Protein AF-A0ABD5SIS7-F1 (afdb_monomer_lite)

Structure (mmCIF, N/CA/C/O backbone):
data_AF-A0ABD5SIS7-F1
#
_entry.id   AF-A0ABD5SIS7-F1
#
loop_
_atom_site.group_PDB
_atom_site.id
_atom_site.type_symbol
_atom_site.label_atom_id
_atom_site.label_alt_id
_atom_site.label_comp_id
_atom_site.label_asym_id
_atom_site.label_entity_id
_atom_site.label_seq_id
_atom_site.pdbx_PDB_ins_code
_atom_site.Cartn_x
_atom_site.Cartn_y
_atom_site.Cartn_z
_atom_site.occupancy
_atom_site.B_iso_or_equiv
_atom_site.auth_seq_id
_atom_site.auth_comp_id
_atom_site.auth_asym_id
_atom_site.auth_atom_id
_atom_site.pdbx_PDB_model_num
ATOM 1 N N . ARG A 1 1 ? -14.040 -14.008 17.523 1.00 49.25 1 ARG A N 1
ATOM 2 C CA . ARG A 1 1 ? -13.400 -13.354 18.682 1.00 49.25 1 ARG A CA 1
ATOM 3 C C . ARG A 1 1 ? -12.942 -12.014 18.164 1.00 49.25 1 ARG A C 1
ATOM 5 O O . ARG A 1 1 ? -12.372 -12.012 17.079 1.00 49.25 1 ARG A O 1
ATOM 12 N N . ASP A 1 2 ? -13.278 -10.940 18.862 1.00 64.31 2 ASP A N 1
ATOM 13 C CA . ASP A 1 2 ? -12.712 -9.628 18.556 1.00 64.31 2 ASP A CA 1
ATOM 14 C C . ASP A 1 2 ? -11.204 -9.690 18.815 1.00 64.31 2 ASP A C 1
ATOM 16 O O . ASP A 1 2 ? -10.778 -10.460 19.679 1.00 64.31 2 ASP A O 1
ATOM 20 N N . ALA A 1 3 ? -10.420 -8.964 18.022 1.00 65.75 3 ALA A N 1
ATOM 21 C CA . ALA A 1 3 ? -8.981 -8.884 18.224 1.00 65.75 3 ALA A CA 1
ATOM 22 C C . ALA A 1 3 ? -8.683 -7.990 19.438 1.00 65.75 3 ALA A C 1
ATOM 24 O O . ALA A 1 3 ? -9.231 -6.885 19.544 1.00 65.75 3 ALA A O 1
ATOM 25 N N . ASP A 1 4 ? -7.828 -8.464 20.339 1.00 81.44 4 ASP A N 1
ATOM 26 C CA . ASP A 1 4 ? -7.323 -7.672 21.457 1.00 81.44 4 ASP A CA 1
ATOM 27 C C . ASP A 1 4 ? -6.383 -6.556 20.936 1.00 81.44 4 ASP A C 1
ATOM 29 O O . ASP A 1 4 ? -5.808 -6.669 19.845 1.00 81.44 4 ASP A O 1
ATOM 33 N N . PRO A 1 5 ? -6.212 -5.440 21.674 1.00 84.44 5 PRO A N 1
ATOM 34 C CA . PRO A 1 5 ? -5.288 -4.378 21.280 1.00 84.44 5 PRO A CA 1
ATOM 35 C C . PRO A 1 5 ? -3.871 -4.914 21.026 1.00 84.44 5 PRO A C 1
ATOM 37 O O . PRO A 1 5 ? -3.298 -5.612 21.861 1.00 84.44 5 PRO A O 1
ATOM 40 N N . GLY A 1 6 ? -3.301 -4.566 19.876 1.00 85.56 6 GLY A N 1
ATOM 41 C CA . GLY A 1 6 ? -1.973 -4.983 19.430 1.00 85.56 6 GLY A CA 1
ATOM 42 C C . GLY A 1 6 ? -1.919 -6.334 18.708 1.00 85.56 6 GLY A C 1
ATOM 43 O O . GLY A 1 6 ? -0.853 -6.698 18.216 1.00 85.56 6 GLY A O 1
ATOM 44 N N . GLU A 1 7 ? -3.033 -7.068 18.590 1.00 91.81 7 GLU A N 1
ATOM 45 C CA . GLU A 1 7 ? -3.055 -8.349 17.866 1.00 91.81 7 GLU A CA 1
ATOM 46 C C . GLU A 1 7 ? -2.977 -8.192 16.340 1.00 91.81 7 GLU A C 1
ATOM 48 O O . GLU A 1 7 ? -2.582 -9.129 15.645 1.00 91.81 7 GLU A O 1
ATOM 53 N N . ILE A 1 8 ? -3.342 -7.021 15.813 1.00 95.12 8 ILE A N 1
ATOM 54 C CA . ILE A 1 8 ? -3.205 -6.674 14.395 1.00 95.12 8 ILE A CA 1
ATOM 55 C C . ILE A 1 8 ? -2.075 -5.660 14.264 1.00 95.12 8 ILE A C 1
ATOM 57 O O . ILE A 1 8 ? -2.091 -4.644 14.957 1.00 95.12 8 ILE A O 1
ATOM 61 N N . ALA A 1 9 ? -1.125 -5.903 13.365 1.00 96.75 9 ALA A N 1
ATOM 62 C CA . ALA A 1 9 ? -0.056 -4.954 13.073 1.00 96.75 9 ALA A CA 1
ATOM 63 C C . ALA A 1 9 ? -0.192 -4.287 11.701 1.00 96.75 9 ALA A C 1
ATOM 65 O O . ALA A 1 9 ? -0.676 -4.879 10.733 1.00 96.75 9 ALA A O 1
ATOM 66 N N . ILE A 1 10 ? 0.286 -3.051 11.628 1.00 97.44 10 ILE A N 1
ATOM 67 C CA . ILE A 1 10 ? 0.541 -2.304 10.396 1.00 97.44 10 ILE A CA 1
ATOM 68 C C . ILE A 1 10 ? 1.968 -1.745 10.462 1.00 97.44 10 ILE A C 1
ATOM 70 O O . ILE A 1 10 ? 2.502 -1.580 11.561 1.00 97.44 10 ILE A O 1
ATOM 74 N N . GLY A 1 11 ? 2.579 -1.442 9.315 1.00 96.75 11 GLY A N 1
ATOM 75 C CA . GLY A 1 11 ? 3.791 -0.615 9.300 1.00 96.75 11 GLY A CA 1
ATOM 76 C C . GLY A 1 11 ? 3.505 0.766 9.897 1.00 96.75 11 GLY A C 1
ATOM 77 O O . GLY A 1 11 ? 2.356 1.218 9.878 1.00 96.75 11 GLY A O 1
ATOM 78 N N . ASP A 1 12 ? 4.516 1.428 10.449 1.00 95.94 12 ASP A N 1
ATOM 79 C CA . ASP A 1 12 ? 4.361 2.784 10.973 1.00 95.94 12 ASP A CA 1
ATOM 80 C C . ASP A 1 12 ? 3.934 3.751 9.846 1.00 95.94 12 ASP A C 1
ATOM 82 O O . ASP A 1 12 ? 4.687 3.944 8.886 1.00 95.94 12 ASP A O 1
ATOM 86 N N . PRO A 1 13 ? 2.730 4.355 9.920 1.00 95.69 13 PRO A N 1
ATOM 87 C CA . PRO A 1 13 ? 2.225 5.226 8.864 1.00 95.69 13 PRO A CA 1
ATOM 88 C C . PRO A 1 13 ? 3.072 6.470 8.588 1.00 95.69 13 PRO A C 1
ATOM 90 O O . PRO A 1 13 ? 2.984 7.018 7.488 1.00 95.69 13 PRO A O 1
ATOM 93 N N . ASP A 1 14 ? 3.884 6.910 9.549 1.00 94.75 14 ASP A N 1
ATOM 94 C CA . ASP A 1 14 ? 4.754 8.073 9.379 1.00 94.75 14 ASP A CA 1
ATOM 95 C C . ASP A 1 14 ? 6.095 7.718 8.721 1.00 94.75 14 ASP A C 1
ATOM 97 O O . ASP A 1 14 ? 6.748 8.598 8.159 1.00 94.75 14 ASP A O 1
ATOM 101 N N . LEU A 1 15 ? 6.479 6.436 8.728 1.00 92.44 15 LEU A N 1
ATOM 102 C CA . LEU A 1 15 ? 7.771 5.959 8.220 1.00 92.44 15 LEU A CA 1
ATOM 103 C C . LEU A 1 15 ? 7.655 5.134 6.930 1.00 92.44 15 LEU A C 1
ATOM 105 O O . LEU A 1 15 ? 8.598 5.103 6.136 1.00 92.44 15 LEU A O 1
ATOM 109 N N . ASP A 1 16 ? 6.517 4.472 6.704 1.00 91.00 16 ASP A N 1
ATOM 110 C CA . ASP A 1 16 ? 6.362 3.447 5.671 1.00 91.00 16 ASP A CA 1
ATOM 111 C C . ASP A 1 16 ? 5.080 3.636 4.825 1.00 91.00 16 ASP A C 1
ATOM 113 O O . ASP A 1 16 ? 3.961 3.704 5.351 1.00 91.00 16 ASP A O 1
ATOM 117 N N . PRO A 1 17 ? 5.201 3.646 3.479 1.00 93.38 17 PRO A N 1
ATOM 118 C CA . PRO A 1 17 ? 4.071 3.548 2.568 1.00 93.38 17 PRO A CA 1
ATOM 119 C C . PRO A 1 17 ? 3.061 2.430 2.795 1.00 93.38 17 PRO A C 1
ATOM 121 O O . PRO A 1 17 ? 1.884 2.630 2.490 1.00 93.38 17 PRO A O 1
ATOM 124 N N . LEU A 1 18 ? 3.474 1.255 3.260 1.00 95.44 18 LEU A N 1
ATOM 125 C CA . LEU A 1 18 ? 2.544 0.193 3.634 1.00 95.44 18 LEU A CA 1
ATOM 126 C C . LEU A 1 18 ? 1.692 0.610 4.841 1.00 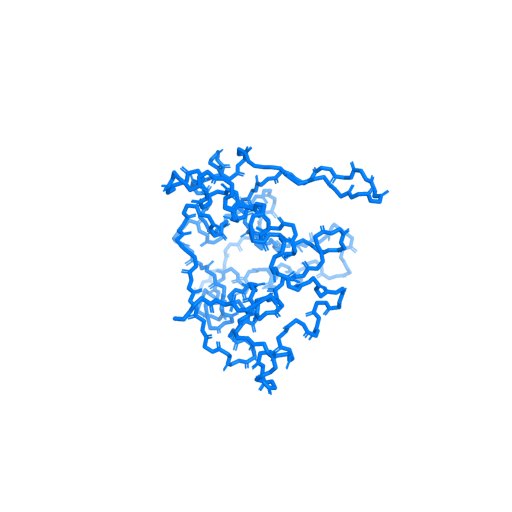95.44 18 LEU A C 1
ATOM 128 O O . LEU A 1 18 ? 0.481 0.379 4.836 1.00 95.44 18 LEU A O 1
ATOM 132 N N . GLY A 1 19 ? 2.299 1.286 5.819 1.00 96.38 19 GLY A N 1
ATOM 133 C CA . GLY A 1 19 ? 1.635 1.799 7.013 1.00 96.38 19 GLY A CA 1
ATOM 134 C C . GLY A 1 19 ? 0.507 2.771 6.691 1.00 96.38 19 GLY A C 1
ATOM 135 O O . GLY A 1 19 ? -0.659 2.496 6.991 1.00 96.38 19 GLY A O 1
ATOM 136 N N . TYR A 1 20 ? 0.804 3.878 5.999 1.00 96.75 20 TYR A N 1
ATOM 137 C CA . TYR A 1 20 ? -0.243 4.855 5.682 1.00 96.75 20 TYR A CA 1
ATOM 138 C C . TYR A 1 20 ? -1.286 4.306 4.706 1.00 96.75 20 TYR A C 1
ATOM 140 O O . TYR A 1 20 ? -2.444 4.722 4.749 1.00 96.75 20 TYR A O 1
ATOM 148 N N . ARG A 1 21 ? -0.930 3.340 3.846 1.00 97.50 21 ARG A N 1
ATOM 149 C CA . ARG A 1 21 ? -1.908 2.661 2.982 1.00 97.50 21 ARG A CA 1
ATOM 150 C C . ARG A 1 21 ? -2.847 1.761 3.765 1.00 97.50 21 ARG A C 1
ATOM 152 O O . ARG A 1 21 ? -4.009 1.670 3.387 1.00 97.50 21 ARG A O 1
ATOM 159 N N . ALA A 1 22 ? -2.391 1.132 4.847 1.00 97.94 22 ALA A N 1
ATOM 160 C CA . ALA A 1 22 ? -3.277 0.389 5.736 1.00 97.94 22 ALA A CA 1
ATOM 161 C C . ALA A 1 22 ? -4.313 1.325 6.380 1.00 97.94 22 ALA A C 1
ATOM 163 O O . ALA A 1 22 ? -5.502 1.017 6.369 1.00 97.94 22 ALA A O 1
ATOM 164 N N . VAL A 1 23 ? -3.889 2.511 6.835 1.00 98.19 23 VAL A N 1
ATOM 165 C CA . VAL A 1 23 ? -4.803 3.539 7.371 1.00 98.19 23 VAL A CA 1
ATOM 166 C C . VAL A 1 23 ? -5.813 3.996 6.316 1.00 98.19 23 VAL A C 1
ATOM 168 O O . VAL A 1 23 ? -7.014 4.025 6.577 1.00 98.19 23 VAL A O 1
ATOM 171 N N . GLN A 1 24 ? -5.344 4.292 5.102 1.00 98.50 24 GLN A N 1
ATOM 172 C CA . GLN A 1 24 ? -6.207 4.665 3.980 1.00 98.50 24 GLN A CA 1
ATOM 173 C C . GLN A 1 24 ? -7.177 3.536 3.587 1.00 98.50 24 GLN A C 1
ATOM 175 O O . GLN A 1 24 ? -8.319 3.808 3.228 1.00 98.50 24 GLN A O 1
ATOM 180 N N . ALA A 1 25 ? -6.754 2.271 3.668 1.00 98.44 25 ALA A N 1
ATOM 181 C CA . ALA A 1 25 ? -7.619 1.120 3.422 1.00 98.44 25 ALA A CA 1
ATOM 182 C C . ALA A 1 25 ? -8.726 1.001 4.478 1.00 98.44 25 ALA A C 1
ATOM 184 O O . ALA A 1 25 ? -9.861 0.692 4.125 1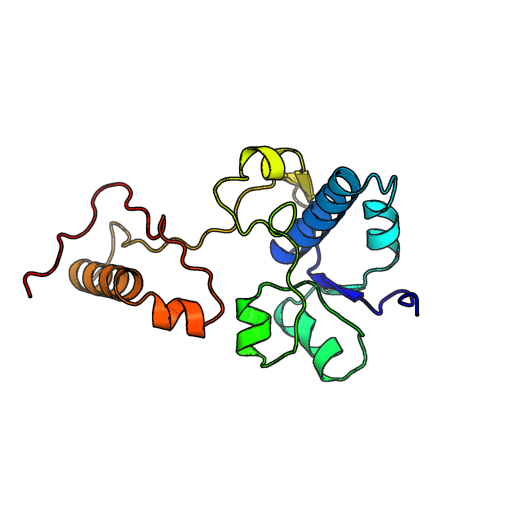.00 98.44 25 ALA A O 1
ATOM 185 N N . PHE A 1 26 ? -8.424 1.274 5.753 1.00 98.31 26 PHE A N 1
ATOM 186 C CA . PHE A 1 26 ? -9.443 1.307 6.805 1.00 98.31 26 PHE A CA 1
ATOM 187 C C . PHE A 1 26 ? -10.475 2.408 6.556 1.00 98.31 26 PHE A C 1
ATOM 189 O O . PHE A 1 26 ? -11.665 2.152 6.680 1.00 98.31 26 PHE A O 1
ATOM 196 N N . GLU A 1 27 ? -10.039 3.593 6.130 1.00 98.56 27 GLU A N 1
ATOM 197 C CA . GLU A 1 27 ? -10.932 4.706 5.782 1.00 98.56 27 GLU A CA 1
ATOM 198 C C . GLU A 1 27 ? -11.808 4.396 4.555 1.00 98.56 27 GLU A C 1
ATOM 200 O O . GLU A 1 27 ? -13.007 4.661 4.549 1.00 98.56 27 GLU A O 1
ATOM 205 N N . LEU A 1 28 ? -11.251 3.760 3.519 1.00 98.44 28 LEU A N 1
ATOM 206 C CA . LEU A 1 28 ? -12.049 3.303 2.376 1.00 98.44 28 LEU A CA 1
ATOM 207 C C . LEU A 1 28 ? -13.049 2.205 2.768 1.00 98.44 28 LEU A C 1
ATOM 209 O O . LEU A 1 28 ? -14.166 2.200 2.259 1.00 98.44 28 LEU A O 1
ATOM 213 N N . ALA A 1 29 ? -12.670 1.286 3.661 1.00 98.25 29 ALA A N 1
ATOM 214 C CA . ALA A 1 29 ? -13.572 0.256 4.173 1.00 98.25 29 ALA A CA 1
ATOM 215 C C . ALA A 1 29 ? -14.688 0.849 5.048 1.00 98.25 29 ALA A C 1
ATOM 217 O O . ALA A 1 29 ? -15.816 0.364 4.999 1.00 98.25 29 ALA A O 1
ATOM 218 N N . GLU A 1 30 ? -14.389 1.904 5.808 1.00 98.31 30 GLU A N 1
ATOM 219 C CA . GLU A 1 30 ? -15.377 2.684 6.552 1.00 98.31 30 GLU A CA 1
ATOM 220 C C . GLU A 1 30 ? -16.435 3.277 5.617 1.00 98.31 30 GLU A C 1
ATOM 222 O O . GLU A 1 30 ? -17.625 3.054 5.836 1.00 98.31 30 GLU A O 1
ATOM 227 N N . HIS A 1 31 ? -16.009 3.934 4.533 1.00 96.94 31 HIS A N 1
ATOM 228 C CA . HIS A 1 31 ? -16.919 4.491 3.529 1.00 96.94 31 HIS A CA 1
ATOM 229 C C . HIS A 1 31 ? -17.718 3.420 2.768 1.00 96.94 31 HIS A C 1
ATOM 231 O O . HIS A 1 31 ? -18.900 3.610 2.506 1.00 96.94 31 HIS A O 1
ATOM 237 N N . GLU A 1 32 ? -17.090 2.302 2.390 1.00 97.50 32 GLU A N 1
ATOM 238 C CA . GLU A 1 32 ? -17.729 1.227 1.608 1.00 97.50 32 GLU A CA 1
ATOM 239 C C . GLU A 1 32 ? -18.815 0.480 2.401 1.00 97.50 32 GLU A C 1
ATOM 241 O O . GLU A 1 32 ? -19.735 -0.096 1.818 1.00 97.50 32 GLU A O 1
ATOM 246 N N . HIS A 1 33 ? -18.697 0.448 3.730 1.00 97.25 33 HIS A N 1
ATOM 247 C CA . HIS A 1 33 ? -19.547 -0.364 4.601 1.00 97.25 33 HIS A CA 1
ATOM 248 C C . HIS A 1 33 ? -20.374 0.445 5.609 1.00 97.25 33 HIS A C 1
ATOM 250 O O . HIS A 1 33 ? -21.003 -0.166 6.475 1.00 97.25 33 HIS A O 1
ATOM 256 N N . ASP A 1 34 ? -20.383 1.777 5.502 1.00 96.81 34 ASP A N 1
ATOM 257 C CA . ASP A 1 34 ? -21.067 2.690 6.428 1.00 96.81 34 ASP A CA 1
ATOM 258 C C . ASP A 1 34 ? -20.680 2.426 7.904 1.00 96.81 34 ASP A C 1
ATOM 260 O O . ASP A 1 34 ? -21.529 2.332 8.796 1.00 96.81 34 ASP A O 1
ATOM 264 N N . LEU A 1 35 ? -19.379 2.235 8.165 1.00 96.19 35 LEU A N 1
ATOM 265 C CA . LEU A 1 35 ? -18.842 1.885 9.489 1.00 96.19 35 LEU A CA 1
ATOM 266 C C . LEU A 1 35 ? -18.279 3.108 10.224 1.00 96.19 35 LEU A C 1
ATOM 268 O O . LEU A 1 35 ? -17.100 3.115 10.573 1.00 96.19 35 LEU A O 1
ATOM 272 N N . ASP A 1 36 ? -19.105 4.128 10.457 1.00 96.25 36 ASP A N 1
ATOM 273 C CA . ASP A 1 36 ? -18.694 5.396 11.081 1.00 96.25 36 ASP A CA 1
ATOM 274 C C . ASP A 1 36 ? -17.717 5.203 12.267 1.00 96.25 36 ASP A C 1
ATOM 276 O O . ASP A 1 36 ? -18.043 4.562 13.273 1.00 96.25 36 ASP A O 1
ATOM 280 N N . GLY A 1 37 ? -16.513 5.776 12.157 1.00 96.75 37 GLY A N 1
ATOM 281 C CA . GLY A 1 37 ? -15.454 5.721 13.173 1.00 96.75 37 GLY A CA 1
ATOM 282 C C . GLY A 1 37 ? -14.589 4.452 13.163 1.00 96.75 37 GLY A C 1
ATOM 283 O O . GLY A 1 37 ? -13.767 4.263 14.065 1.00 96.75 37 GLY A O 1
ATOM 284 N N . PHE A 1 38 ? -14.749 3.567 12.178 1.00 97.25 38 PHE A N 1
ATOM 285 C CA . PHE A 1 38 ? -13.972 2.333 12.052 1.00 97.25 38 PHE A CA 1
ATOM 286 C C . PHE A 1 38 ? -12.469 2.583 11.905 1.00 97.25 38 PHE A C 1
ATOM 288 O O . PHE A 1 38 ? -11.678 1.905 12.565 1.00 97.25 38 PHE A O 1
ATOM 295 N N . ARG A 1 39 ? -12.059 3.565 11.097 1.00 97.06 39 ARG A N 1
ATOM 296 C CA . ARG A 1 39 ? -10.653 3.950 10.919 1.00 97.06 39 ARG A CA 1
ATOM 297 C C . ARG A 1 39 ? -9.995 4.265 12.259 1.00 97.06 39 ARG A C 1
ATOM 299 O O . ARG A 1 39 ? -8.944 3.707 12.572 1.00 97.06 39 ARG A O 1
ATOM 306 N N . ASP A 1 40 ? -10.619 5.125 13.056 1.00 96.69 40 ASP A N 1
ATOM 307 C CA . ASP A 1 40 ? -10.072 5.559 14.344 1.00 96.69 40 ASP A CA 1
ATOM 308 C C . ASP A 1 40 ? -10.070 4.401 15.352 1.00 96.69 40 ASP A C 1
ATOM 310 O O . ASP A 1 40 ? -9.061 4.139 16.007 1.00 96.69 40 ASP A O 1
ATOM 314 N N . ALA A 1 41 ? -11.147 3.608 15.387 1.00 95.94 41 ALA A N 1
ATOM 315 C CA . ALA A 1 41 ? -11.226 2.416 16.227 1.00 95.94 41 ALA A CA 1
ATOM 316 C C . ALA A 1 41 ? -10.158 1.357 15.889 1.00 95.94 41 ALA A C 1
ATOM 318 O O . ALA A 1 41 ? -9.746 0.602 16.781 1.00 95.94 41 ALA A O 1
ATOM 319 N N . MET A 1 42 ? -9.731 1.282 14.624 1.00 95.81 42 MET A N 1
ATOM 320 C CA . MET A 1 42 ? -8.604 0.461 14.183 1.00 95.81 42 MET A CA 1
ATOM 321 C C . MET A 1 42 ? -7.268 1.086 14.582 1.00 95.81 42 MET A C 1
ATOM 323 O O . MET A 1 42 ? -6.423 0.376 15.120 1.00 95.81 42 MET A O 1
ATOM 327 N N . LEU A 1 43 ? -7.077 2.395 14.392 1.00 95.38 43 LEU A N 1
ATOM 328 C CA . LEU A 1 43 ? -5.850 3.106 14.778 1.00 95.38 43 LEU A CA 1
ATOM 329 C C . LEU A 1 43 ? -5.540 3.027 16.280 1.00 95.38 43 LEU A C 1
ATOM 331 O O . LEU A 1 43 ? -4.363 3.020 16.643 1.00 95.38 43 LEU A O 1
ATOM 335 N N . ASP A 1 44 ? -6.571 2.921 17.119 1.00 94.75 44 ASP A N 1
ATOM 336 C CA . ASP A 1 44 ? -6.447 2.704 18.566 1.00 94.75 44 ASP A CA 1
ATOM 337 C C . ASP A 1 44 ? -6.059 1.261 18.938 1.00 94.75 44 ASP A C 1
ATOM 339 O O . ASP A 1 44 ? -5.599 0.998 20.051 1.00 94.75 44 ASP A O 1
ATOM 343 N N . ARG A 1 45 ? -6.279 0.301 18.031 1.00 93.69 45 ARG A N 1
ATOM 344 C CA . ARG A 1 45 ? -6.073 -1.136 18.274 1.00 93.69 45 ARG A CA 1
ATOM 345 C C . ARG A 1 45 ? -4.832 -1.698 17.615 1.00 93.69 45 ARG A C 1
ATOM 347 O O . ARG A 1 45 ? -4.284 -2.667 18.132 1.00 93.69 45 ARG A O 1
ATOM 354 N N . VAL A 1 46 ? -4.427 -1.174 16.465 1.00 96.56 46 VAL A N 1
ATOM 355 C CA . VAL A 1 46 ? -3.292 -1.729 15.728 1.00 96.56 46 VAL A CA 1
ATOM 356 C C . VAL A 1 46 ? -1.979 -1.435 16.439 1.00 96.56 46 VAL A C 1
ATOM 358 O O . VAL A 1 46 ? -1.746 -0.343 16.954 1.00 96.56 46 VAL A O 1
ATOM 361 N N . TYR A 1 47 ? -1.086 -2.414 16.418 1.00 96.00 47 TYR A N 1
ATOM 362 C CA . TYR A 1 47 ? 0.318 -2.175 16.694 1.00 96.00 47 TYR A CA 1
ATOM 363 C C . TYR A 1 47 ? 0.979 -1.544 15.461 1.00 96.00 47 TYR A C 1
ATOM 365 O O . TYR A 1 47 ? 0.807 -2.037 14.345 1.00 96.00 47 TYR A O 1
ATOM 373 N N . ARG A 1 48 ? 1.740 -0.465 15.663 1.00 96.06 48 ARG A N 1
ATOM 374 C CA . ARG A 1 48 ? 2.525 0.201 14.615 1.00 96.06 48 ARG A CA 1
ATOM 375 C C . ARG A 1 48 ? 3.958 -0.312 14.694 1.00 96.06 48 ARG A C 1
ATOM 377 O O . ARG A 1 48 ? 4.632 -0.086 15.697 1.00 96.06 48 ARG A O 1
ATOM 384 N N . GLU A 1 49 ? 4.379 -1.053 13.679 1.00 95.50 49 GLU A N 1
ATOM 385 C CA . GLU A 1 49 ? 5.727 -1.606 13.573 1.00 95.50 49 GLU A CA 1
ATOM 386 C C . GLU A 1 49 ? 6.634 -0.619 12.820 1.00 95.50 49 GLU A C 1
ATOM 388 O O . GLU A 1 49 ? 6.404 -0.392 11.630 1.00 95.50 49 GLU A O 1
ATOM 393 N N . PRO A 1 50 ? 7.655 -0.030 13.469 1.00 93.12 50 PRO A N 1
ATOM 394 C CA . PRO A 1 50 ? 8.571 0.899 12.807 1.00 93.12 50 PRO A CA 1
ATOM 395 C C . PRO A 1 50 ? 9.559 0.218 11.848 1.00 93.12 50 PRO A C 1
ATOM 397 O O . PRO A 1 50 ? 10.123 0.893 10.990 1.00 93.12 50 PRO A O 1
ATOM 400 N N . ASP A 1 51 ? 9.798 -1.090 11.989 1.00 90.31 51 ASP A N 1
ATOM 401 C CA . ASP A 1 51 ? 10.717 -1.851 11.138 1.00 90.31 51 ASP A CA 1
ATOM 402 C C . ASP A 1 51 ? 9.928 -2.808 10.225 1.00 90.31 51 ASP A C 1
ATOM 404 O O . ASP A 1 51 ? 9.545 -3.898 10.647 1.00 90.31 51 ASP A O 1
ATOM 408 N N . GLU A 1 52 ? 9.665 -2.410 8.970 1.00 83.38 52 GLU A N 1
ATOM 409 C CA . GLU A 1 52 ? 8.881 -3.193 7.988 1.00 83.38 52 GLU A CA 1
ATOM 410 C C . GLU A 1 52 ? 9.316 -4.681 7.903 1.00 83.38 52 GLU A C 1
ATOM 412 O O . GLU A 1 52 ? 8.443 -5.553 7.974 1.00 83.38 52 GLU A O 1
ATOM 417 N N . PRO A 1 53 ? 10.624 -5.026 7.865 1.00 83.81 53 PRO A N 1
ATOM 418 C CA . PRO A 1 53 ? 11.099 -6.410 7.973 1.00 83.81 53 PRO A CA 1
ATOM 419 C C . PRO A 1 53 ? 10.574 -7.221 9.172 1.00 83.81 53 PRO A C 1
ATOM 421 O O . PRO A 1 53 ? 10.492 -8.445 9.088 1.00 83.81 53 PRO A O 1
ATOM 424 N N . GLN A 1 54 ? 10.236 -6.581 10.296 1.00 87.94 54 GLN A N 1
ATOM 425 C CA . GLN A 1 54 ? 9.730 -7.232 11.516 1.00 87.94 54 GLN A CA 1
ATOM 426 C C . GLN A 1 54 ? 8.202 -7.364 11.548 1.00 87.94 54 GLN A C 1
ATOM 428 O O . GLN A 1 54 ? 7.653 -8.021 12.441 1.00 87.94 54 GLN A O 1
ATOM 433 N N . LEU A 1 55 ? 7.491 -6.782 10.579 1.00 92.44 55 LEU A N 1
ATOM 434 C CA . LEU A 1 55 ? 6.029 -6.746 10.574 1.00 92.44 55 LEU A CA 1
ATOM 435 C C . LEU A 1 55 ? 5.421 -8.156 10.599 1.00 92.44 55 LEU A C 1
ATOM 437 O O . LEU A 1 55 ? 4.528 -8.435 11.407 1.00 92.44 55 LEU A O 1
ATOM 441 N N . LEU A 1 56 ? 5.962 -9.067 9.783 1.00 94.56 56 LEU A N 1
ATOM 442 C CA . LEU A 1 56 ? 5.524 -10.465 9.715 1.00 94.56 56 LEU A CA 1
ATOM 443 C C . LEU A 1 56 ? 6.099 -11.346 10.830 1.00 94.56 56 LEU A C 1
ATOM 445 O O . LEU A 1 56 ? 5.451 -12.325 11.201 1.00 94.56 56 LEU A O 1
ATOM 449 N N . ALA A 1 57 ? 7.226 -10.972 11.443 1.00 92.06 57 ALA A N 1
ATOM 450 C CA . ALA A 1 57 ? 7.879 -11.781 12.477 1.00 92.06 57 ALA A CA 1
ATOM 451 C C . ALA A 1 57 ? 6.947 -12.076 13.667 1.00 92.06 57 ALA A C 1
ATOM 453 O O . ALA A 1 57 ? 6.936 -13.182 14.208 1.00 92.06 57 ALA A O 1
ATOM 454 N N . GLY A 1 58 ? 6.108 -11.109 14.058 1.00 89.94 58 GLY A N 1
ATOM 455 C CA . GLY A 1 58 ? 5.117 -11.314 15.119 1.00 89.94 58 GLY A CA 1
ATOM 456 C C . GLY A 1 58 ? 3.993 -12.288 14.738 1.00 89.94 58 GLY A C 1
ATOM 457 O O . GLY A 1 58 ? 3.509 -13.031 15.590 1.00 89.94 58 GLY A O 1
ATOM 458 N N . VAL A 1 59 ? 3.597 -12.323 13.463 1.00 93.69 59 VAL A N 1
ATOM 459 C CA . VAL A 1 59 ? 2.591 -13.272 12.956 1.00 93.69 59 VAL A CA 1
ATOM 460 C C . VAL A 1 59 ? 3.184 -14.680 12.896 1.00 93.69 59 VAL A C 1
ATOM 462 O O . VAL A 1 59 ? 2.573 -15.629 13.380 1.00 93.69 59 VAL A O 1
ATOM 465 N N . GLU A 1 60 ? 4.407 -14.812 12.383 1.00 93.12 60 GLU A N 1
ATOM 466 C CA . GLU A 1 60 ? 5.135 -16.085 12.291 1.00 93.12 60 GLU A CA 1
ATOM 467 C C . GLU A 1 60 ? 5.420 -16.696 13.671 1.00 93.12 60 GLU A C 1
ATOM 469 O O . GLU A 1 60 ? 5.264 -17.901 13.872 1.00 93.12 60 GLU A O 1
ATOM 474 N N . ALA A 1 61 ? 5.792 -15.862 14.647 1.00 92.06 61 ALA A N 1
ATOM 475 C CA . ALA A 1 61 ? 6.011 -16.280 16.029 1.00 92.06 61 ALA A CA 1
ATOM 476 C C . ALA A 1 61 ? 4.704 -16.542 16.807 1.00 92.06 61 ALA A C 1
ATOM 478 O O . ALA A 1 61 ? 4.755 -17.035 17.937 1.00 92.06 61 ALA A O 1
ATOM 479 N N . GLY A 1 62 ? 3.542 -16.197 16.239 1.00 90.44 62 GLY A N 1
ATOM 480 C CA . GLY A 1 62 ? 2.231 -16.318 16.882 1.00 90.44 62 GLY A CA 1
ATOM 481 C C . GLY A 1 62 ? 1.980 -15.316 18.014 1.00 90.44 62 GLY A C 1
ATOM 482 O O . GLY A 1 62 ? 1.048 -15.504 18.794 1.00 90.44 62 GLY A O 1
ATOM 483 N N . SER A 1 63 ? 2.802 -14.268 18.133 1.00 90.31 63 SER A N 1
ATOM 484 C CA . SER A 1 63 ? 2.599 -13.174 19.092 1.00 90.31 63 SER A CA 1
ATOM 485 C C . SER A 1 63 ? 1.633 -12.101 18.578 1.00 90.31 63 SER A C 1
ATOM 487 O O . SER A 1 63 ? 1.168 -11.278 19.363 1.00 90.31 63 SER A O 1
ATOM 489 N N . ARG A 1 64 ? 1.313 -12.125 17.279 1.00 91.94 64 ARG A N 1
ATOM 490 C CA . ARG A 1 64 ? 0.294 -11.300 16.619 1.00 91.94 64 ARG A CA 1
ATOM 491 C C . ARG A 1 64 ? -0.670 -12.199 15.849 1.00 91.94 64 ARG A C 1
ATOM 493 O O . ARG A 1 64 ? -0.261 -13.200 15.267 1.00 91.94 64 ARG A O 1
ATOM 500 N N . ALA A 1 65 ? -1.947 -11.831 15.821 1.00 94.31 65 ALA A N 1
ATOM 501 C CA . ALA A 1 65 ? -2.976 -12.572 15.100 1.00 94.31 65 ALA A CA 1
ATOM 502 C C . ALA A 1 65 ? -2.935 -12.305 13.587 1.00 94.31 65 ALA A C 1
ATOM 504 O O . ALA A 1 65 ? -3.232 -13.203 12.800 1.00 94.31 65 ALA A O 1
ATOM 505 N N . ALA A 1 66 ? -2.597 -11.077 13.176 1.00 95.38 66 ALA A N 1
ATOM 506 C CA . ALA A 1 66 ? -2.517 -10.689 11.770 1.00 95.38 66 ALA A CA 1
ATOM 507 C C . ALA A 1 66 ? -1.617 -9.462 11.548 1.00 95.38 66 ALA A C 1
ATOM 509 O O . ALA A 1 66 ? -1.323 -8.706 12.474 1.00 95.38 66 ALA A O 1
ATOM 510 N N . ALA A 1 67 ? -1.243 -9.230 10.291 1.00 96.88 67 ALA A N 1
ATOM 511 C CA . ALA A 1 67 ? -0.632 -7.987 9.834 1.00 96.88 67 ALA A CA 1
ATOM 512 C C . ALA A 1 67 ? -1.237 -7.559 8.488 1.00 96.88 67 ALA A C 1
ATOM 514 O O . ALA A 1 67 ? -1.624 -8.411 7.682 1.00 96.88 67 ALA A O 1
ATOM 515 N N . VAL A 1 68 ? -1.318 -6.251 8.237 1.00 97.31 68 VAL A N 1
ATOM 516 C CA . VAL A 1 68 ? -1.676 -5.714 6.916 1.00 97.31 68 VAL A CA 1
ATOM 517 C C . VAL A 1 68 ? -0.399 -5.562 6.098 1.00 97.31 68 VAL A C 1
ATOM 519 O O . VAL A 1 68 ? 0.444 -4.728 6.413 1.00 97.31 68 VAL A O 1
ATOM 522 N N . VAL A 1 69 ? -0.262 -6.380 5.056 1.00 96.62 69 VAL A N 1
ATOM 523 C CA . VAL A 1 69 ? 0.926 -6.444 4.192 1.00 96.62 69 VAL A CA 1
ATOM 524 C C . VAL A 1 69 ? 0.542 -6.500 2.718 1.00 96.62 69 VAL A C 1
ATOM 526 O O . VAL A 1 69 ? -0.594 -6.836 2.368 1.00 96.62 69 VAL A O 1
ATOM 529 N N . TYR A 1 70 ? 1.497 -6.219 1.832 1.00 96.00 70 TYR A N 1
ATOM 530 C CA . TYR A 1 70 ? 1.313 -6.511 0.415 1.00 96.00 70 TYR A CA 1
ATOM 531 C C . TYR A 1 70 ? 1.279 -8.022 0.166 1.00 96.00 70 TYR A C 1
ATOM 533 O O . TYR A 1 70 ? 1.926 -8.817 0.850 1.00 96.00 70 TYR A O 1
ATOM 541 N N . ARG A 1 71 ? 0.542 -8.428 -0.872 1.00 95.44 71 ARG A N 1
ATOM 542 C CA . ARG A 1 71 ? 0.378 -9.842 -1.230 1.00 95.44 71 ARG A CA 1
ATOM 543 C C . ARG A 1 71 ? 1.709 -10.542 -1.520 1.00 95.44 71 ARG A C 1
ATOM 545 O O . ARG A 1 71 ? 1.871 -11.687 -1.121 1.00 95.44 71 ARG A O 1
ATOM 552 N N . ASN A 1 72 ? 2.639 -9.879 -2.204 1.00 94.62 72 ASN A N 1
ATOM 553 C CA . ASN A 1 72 ? 3.955 -10.446 -2.503 1.00 94.62 72 ASN A CA 1
ATOM 554 C C . ASN A 1 72 ? 4.761 -10.745 -1.232 1.00 94.62 72 ASN A C 1
ATOM 556 O O . ASN A 1 72 ? 5.415 -11.774 -1.191 1.00 94.62 72 ASN A O 1
ATOM 560 N N . MET A 1 73 ? 4.660 -9.917 -0.185 1.00 95.00 73 MET A N 1
ATOM 561 C CA . MET A 1 73 ? 5.322 -10.183 1.101 1.00 95.00 73 MET A CA 1
ATOM 562 C C . MET A 1 73 ? 4.751 -11.434 1.773 1.00 95.00 73 MET A C 1
ATOM 564 O O . MET A 1 73 ? 5.500 -12.295 2.219 1.00 95.00 73 MET A O 1
ATOM 568 N N . ALA A 1 74 ? 3.420 -11.569 1.801 1.00 95.25 74 ALA A N 1
ATOM 569 C CA . ALA A 1 74 ? 2.777 -12.759 2.360 1.00 95.25 74 ALA A CA 1
ATOM 570 C C . ALA A 1 74 ? 3.146 -14.037 1.585 1.00 95.25 74 ALA A C 1
ATOM 572 O O . ALA A 1 74 ? 3.315 -15.089 2.191 1.00 95.25 74 ALA A O 1
ATOM 573 N N . VAL A 1 75 ? 3.288 -13.942 0.257 1.00 95.50 75 VAL A N 1
ATOM 574 C CA . VAL A 1 75 ? 3.749 -15.053 -0.591 1.00 95.50 75 VAL A CA 1
ATOM 575 C C . VAL A 1 75 ? 5.219 -15.390 -0.329 1.00 95.50 75 VAL A C 1
ATOM 577 O O . VAL A 1 75 ? 5.535 -16.565 -0.183 1.00 95.50 75 VAL A O 1
ATOM 580 N N . ASP A 1 76 ? 6.101 -14.392 -0.236 1.00 94.12 76 ASP A N 1
ATOM 581 C CA . ASP A 1 76 ? 7.542 -14.585 -0.001 1.00 94.12 76 ASP A CA 1
ATOM 582 C C . ASP A 1 76 ? 7.828 -15.256 1.354 1.00 94.12 76 ASP A C 1
ATOM 584 O O . ASP A 1 76 ? 8.696 -16.120 1.459 1.00 94.12 76 ASP A O 1
ATOM 588 N N . HIS A 1 77 ? 7.030 -14.926 2.372 1.00 94.38 77 HIS A N 1
ATOM 589 C CA . HIS A 1 77 ? 7.115 -15.513 3.712 1.00 94.38 77 HIS A CA 1
ATOM 590 C C . HIS A 1 77 ? 6.266 -16.789 3.903 1.00 94.38 77 HIS A C 1
ATOM 592 O O . HIS A 1 77 ? 6.228 -17.335 5.003 1.00 94.38 77 HIS A O 1
ATOM 598 N N . ASP A 1 78 ? 5.568 -17.268 2.865 1.00 94.44 78 ASP A N 1
ATOM 599 C CA . ASP A 1 78 ? 4.653 -18.425 2.929 1.00 94.44 78 ASP A CA 1
ATOM 600 C C . ASP A 1 78 ? 3.594 -18.318 4.054 1.00 94.44 78 ASP A C 1
ATOM 602 O O . ASP A 1 78 ? 3.224 -19.290 4.719 1.00 94.44 78 ASP A O 1
ATOM 606 N N . VAL A 1 79 ? 3.086 -17.101 4.287 1.00 94.06 79 VAL A N 1
ATOM 607 C CA . VAL A 1 79 ? 2.089 -16.811 5.327 1.00 94.06 79 VAL A CA 1
ATOM 608 C C . VAL A 1 79 ? 0.676 -16.838 4.730 1.00 94.06 79 VAL A C 1
ATOM 610 O O . VAL A 1 79 ? 0.403 -16.146 3.744 1.00 94.06 79 VAL A O 1
ATOM 613 N N . PRO A 1 80 ? -0.287 -17.570 5.328 1.00 94.75 80 PRO A N 1
ATOM 614 C CA . PRO A 1 80 ? -1.680 -17.536 4.890 1.00 94.75 80 PRO A CA 1
ATOM 615 C C . PRO A 1 80 ? -2.282 -16.131 5.002 1.00 94.75 80 PRO A C 1
ATOM 617 O O . PRO A 1 80 ? -2.198 -15.495 6.050 1.00 94.75 80 PRO A O 1
ATOM 620 N N . PHE A 1 81 ? -2.970 -15.669 3.957 1.00 95.44 81 PHE A N 1
ATOM 621 C CA . PHE A 1 81 ? -3.528 -14.315 3.924 1.00 95.44 81 PHE A CA 1
ATOM 622 C C . PHE A 1 81 ? -4.988 -14.262 3.468 1.00 95.44 81 PHE A C 1
ATOM 624 O O . PHE A 1 81 ? -5.524 -15.163 2.814 1.00 95.44 81 PHE A O 1
ATOM 631 N N . ARG A 1 82 ? -5.642 -13.148 3.810 1.00 95.88 82 ARG A N 1
ATOM 632 C CA . ARG A 1 82 ? -6.941 -12.737 3.271 1.00 95.88 82 ARG A CA 1
ATOM 633 C C . ARG A 1 82 ? -6.747 -11.465 2.463 1.00 95.88 82 ARG A C 1
ATOM 635 O O . ARG A 1 82 ? -6.117 -10.524 2.927 1.00 95.88 82 ARG A O 1
ATOM 642 N N . THR A 1 83 ? -7.284 -11.445 1.251 1.00 94.06 83 THR A N 1
ATOM 643 C CA . THR A 1 83 ? -7.201 -10.278 0.374 1.00 94.06 83 THR A CA 1
ATOM 644 C C . THR A 1 83 ? -8.307 -9.290 0.695 1.00 94.06 83 THR A C 1
ATOM 646 O O . THR A 1 83 ? -9.474 -9.677 0.775 1.00 94.06 83 THR A O 1
ATOM 649 N N . PHE A 1 84 ? -7.954 -8.013 0.789 1.00 95.44 84 PHE A N 1
ATOM 650 C CA . PHE A 1 84 ? -8.938 -6.940 0.760 1.00 95.44 84 PHE A CA 1
ATOM 651 C C . PHE A 1 84 ? -9.669 -6.918 -0.598 1.00 95.44 84 PHE A C 1
ATOM 653 O O . PHE A 1 84 ? -9.035 -7.138 -1.636 1.00 95.44 84 PHE A O 1
ATOM 660 N N . PRO A 1 85 ? -10.988 -6.665 -0.617 1.00 96.38 85 PRO A N 1
ATOM 661 C CA . PRO A 1 85 ? -11.731 -6.268 -1.805 1.00 96.38 85 PRO A CA 1
ATOM 662 C C . PRO A 1 85 ? -11.062 -5.162 -2.627 1.00 96.38 85 PRO A C 1
ATOM 664 O O . PRO A 1 85 ? -10.316 -4.325 -2.116 1.00 96.38 85 PRO A O 1
ATOM 667 N N . ALA A 1 86 ? -11.372 -5.127 -3.926 1.00 95.69 86 ALA A N 1
ATOM 668 C CA . ALA A 1 86 ? -10.850 -4.120 -4.851 1.00 95.69 86 ALA A CA 1
ATOM 669 C C . ALA A 1 86 ? -11.110 -2.684 -4.356 1.00 95.69 86 ALA A C 1
ATOM 671 O O . ALA A 1 86 ? -10.209 -1.857 -4.442 1.00 95.69 86 ALA A O 1
ATOM 672 N N . ALA A 1 87 ? -12.270 -2.427 -3.744 1.00 97.19 87 ALA A N 1
ATOM 673 C CA . ALA A 1 87 ? -12.686 -1.126 -3.206 1.00 97.19 87 ALA A CA 1
ATOM 674 C C . ALA A 1 87 ? -11.666 -0.455 -2.261 1.00 97.19 87 ALA A C 1
ATOM 676 O O . ALA A 1 87 ? -11.576 0.769 -2.230 1.00 97.19 87 ALA A O 1
ATOM 677 N N . TYR A 1 88 ? -10.861 -1.233 -1.530 1.00 97.12 88 TYR A N 1
ATOM 678 C CA . TYR A 1 88 ? -9.926 -0.706 -0.524 1.00 97.12 88 TYR A CA 1
ATOM 679 C C . TYR A 1 88 ? -8.566 -1.425 -0.478 1.00 97.12 88 TYR A C 1
ATOM 681 O O . TYR A 1 88 ? -7.807 -1.275 0.473 1.00 97.12 88 TYR A O 1
ATOM 689 N N . SER A 1 89 ? -8.221 -2.199 -1.512 1.00 96.25 89 SER A N 1
ATOM 690 C CA . SER A 1 89 ? -6.917 -2.887 -1.618 1.00 96.25 89 SER A CA 1
ATOM 691 C C . SER A 1 89 ? -5.846 -2.109 -2.385 1.00 96.25 89 SER A C 1
ATOM 693 O O . SER A 1 89 ? -4.688 -2.519 -2.387 1.00 96.25 89 SER A O 1
ATOM 695 N N . PHE A 1 90 ? -6.220 -1.030 -3.082 1.00 96.50 90 PHE A N 1
ATOM 696 C CA . PHE A 1 90 ? -5.362 -0.294 -4.022 1.00 96.50 90 PHE A CA 1
ATOM 697 C C . PHE A 1 90 ? -4.839 -1.113 -5.217 1.00 96.50 90 PHE A C 1
ATOM 699 O O . PHE A 1 90 ? -3.944 -0.658 -5.931 1.00 96.50 90 PHE A O 1
ATOM 706 N N . ALA A 1 91 ? -5.376 -2.311 -5.457 1.00 93.62 91 ALA A N 1
ATOM 707 C CA . ALA A 1 91 ? -4.870 -3.223 -6.481 1.00 93.62 91 ALA A CA 1
ATOM 708 C C . ALA A 1 91 ? -5.470 -2.996 -7.880 1.00 93.62 91 ALA A C 1
ATOM 710 O O . ALA A 1 91 ? -4.891 -3.472 -8.857 1.00 93.62 91 ALA A O 1
ATOM 711 N N . ASP A 1 92 ? -6.612 -2.306 -7.995 1.00 92.81 92 ASP A N 1
ATOM 712 C CA . ASP A 1 92 ? -7.312 -2.103 -9.269 1.00 92.81 92 ASP A CA 1
ATOM 713 C C . ASP A 1 92 ? -7.049 -0.697 -9.843 1.00 92.81 92 ASP A C 1
ATOM 715 O O . ASP A 1 92 ? -7.538 0.298 -9.302 1.00 92.81 92 ASP A O 1
ATOM 719 N N . PRO A 1 93 ? -6.319 -0.568 -10.967 1.00 92.44 93 PRO A N 1
ATOM 720 C CA . PRO A 1 93 ? -6.091 0.725 -11.609 1.00 92.44 93 PRO A CA 1
ATOM 721 C C . PRO A 1 93 ? -7.377 1.452 -12.030 1.00 92.44 93 PRO A C 1
ATOM 723 O O . PRO A 1 93 ? -7.356 2.677 -12.150 1.00 92.44 93 PRO A O 1
ATOM 726 N N . GLY A 1 94 ? -8.476 0.725 -12.259 1.00 93.19 94 GLY A N 1
ATOM 727 C CA . GLY A 1 94 ? -9.782 1.276 -12.621 1.00 93.19 94 GLY A CA 1
ATOM 728 C C . GLY A 1 94 ? -10.493 2.009 -11.481 1.00 93.19 94 GLY A C 1
ATOM 729 O O . GLY A 1 94 ? -11.404 2.789 -11.743 1.00 93.19 94 GLY A O 1
ATOM 730 N N . LEU A 1 95 ? -10.055 1.821 -10.232 1.00 95.81 95 LEU A N 1
ATOM 731 C CA . LEU A 1 95 ? -10.625 2.461 -9.039 1.00 95.81 95 LEU A CA 1
ATOM 732 C C . LEU A 1 95 ? -9.804 3.668 -8.554 1.00 95.81 95 LEU A C 1
ATOM 734 O O . LEU A 1 95 ? -9.930 4.092 -7.407 1.00 95.81 95 LEU A O 1
ATOM 738 N N . ALA A 1 96 ? -8.968 4.250 -9.420 1.00 96.75 96 ALA A N 1
ATOM 739 C CA . ALA A 1 96 ? -8.085 5.359 -9.060 1.00 96.75 96 ALA A CA 1
ATOM 740 C C . ALA A 1 96 ? -8.822 6.558 -8.438 1.00 96.75 96 ALA A C 1
ATOM 742 O O . ALA A 1 96 ? -8.329 7.120 -7.462 1.00 96.75 96 ALA A O 1
ATOM 743 N N . ASP A 1 97 ? -9.998 6.919 -8.958 1.00 97.88 97 ASP A N 1
ATOM 744 C CA . ASP A 1 97 ? -10.792 8.037 -8.433 1.00 97.88 97 ASP A CA 1
ATOM 745 C C . ASP A 1 97 ? -11.343 7.747 -7.030 1.00 97.88 97 ASP A C 1
ATOM 747 O O . ASP A 1 97 ? -11.322 8.631 -6.175 1.00 97.88 97 ASP A O 1
ATOM 751 N N . GLN A 1 98 ? -11.766 6.503 -6.770 1.00 97.88 98 GLN A N 1
ATOM 752 C CA . GLN A 1 98 ? -12.201 6.053 -5.445 1.00 97.88 98 GLN A CA 1
ATOM 753 C C . GLN A 1 98 ? -11.033 6.064 -4.460 1.00 97.88 98 GLN A C 1
ATOM 755 O O . GLN A 1 98 ? -11.136 6.628 -3.382 1.00 97.88 98 GLN A O 1
ATOM 760 N N . TYR A 1 99 ? -9.882 5.508 -4.835 1.00 98.44 99 TYR A N 1
ATOM 761 C CA . TYR A 1 99 ? -8.702 5.538 -3.970 1.00 98.44 99 TYR A CA 1
ATOM 762 C C . TYR A 1 99 ? -8.247 6.965 -3.656 1.00 98.44 99 TYR A C 1
ATOM 764 O O . TYR A 1 99 ? -7.746 7.235 -2.569 1.00 98.44 99 TYR A O 1
ATOM 772 N N . ALA A 1 100 ? -8.441 7.891 -4.590 1.00 98.31 100 ALA A N 1
ATOM 773 C CA . ALA A 1 100 ? -8.056 9.282 -4.442 1.00 98.31 100 ALA A CA 1
ATOM 774 C C . ALA A 1 100 ? -8.968 10.092 -3.501 1.00 98.31 100 ALA A C 1
ATOM 776 O O . ALA A 1 100 ? -8.707 11.291 -3.332 1.00 98.31 100 ALA A O 1
ATOM 777 N N . THR A 1 101 ? -10.013 9.500 -2.908 1.00 98.38 101 THR A N 1
ATOM 778 C CA . THR A 1 101 ? -10.868 10.173 -1.913 1.00 98.38 101 THR A CA 1
ATOM 779 C C . THR A 1 101 ? -10.235 10.240 -0.528 1.00 98.38 101 THR A C 1
ATOM 781 O O . THR A 1 101 ? -10.650 11.075 0.266 1.00 98.38 101 THR A O 1
ATOM 784 N N . VAL A 1 102 ? -9.239 9.397 -0.246 1.00 98.31 102 VAL A N 1
ATOM 785 C CA . VAL A 1 102 ? -8.570 9.325 1.059 1.00 98.31 102 VAL A CA 1
ATOM 786 C C . VAL A 1 102 ? -7.148 9.881 0.989 1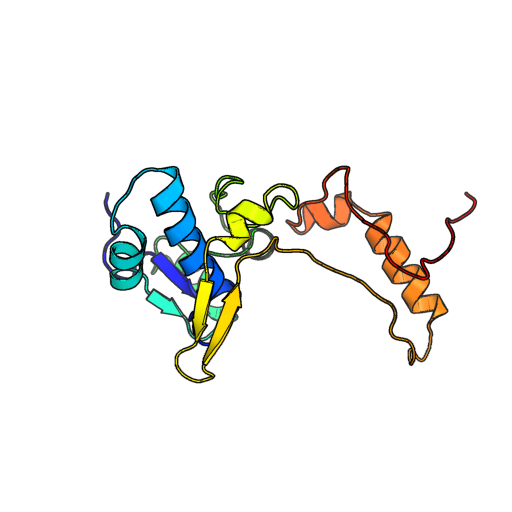.00 98.31 102 VAL A C 1
ATOM 788 O O . VAL A 1 102 ? -6.462 9.812 -0.041 1.00 98.31 102 VAL A O 1
ATOM 791 N N . THR A 1 103 ? -6.690 10.446 2.102 1.00 98.00 103 THR A N 1
ATOM 792 C CA . THR A 1 103 ? -5.346 11.017 2.246 1.00 98.00 103 THR A CA 1
ATOM 793 C C . THR A 1 103 ? -4.781 10.709 3.622 1.00 98.00 103 THR A C 1
ATOM 795 O O . THR A 1 103 ? -5.524 10.643 4.592 1.00 98.00 103 THR A O 1
ATOM 798 N N . TYR A 1 104 ? -3.461 10.593 3.720 1.00 97.31 104 TYR A N 1
ATOM 799 C CA . TYR A 1 104 ? -2.751 10.547 4.995 1.00 97.31 104 TYR A CA 1
ATOM 800 C C . TYR A 1 104 ? -1.655 11.607 4.982 1.00 97.31 104 TYR A C 1
ATOM 802 O O . TYR A 1 104 ? -0.961 11.734 3.974 1.00 97.31 104 TYR A O 1
ATOM 810 N N . THR A 1 105 ? -1.508 12.367 6.062 1.00 96.75 105 THR A N 1
ATOM 811 C CA . THR A 1 105 ? -0.422 13.341 6.220 1.00 96.75 105 THR A CA 1
ATOM 812 C C . THR A 1 105 ? 0.501 12.839 7.310 1.00 96.75 105 THR A C 1
ATOM 814 O O . THR A 1 105 ? 0.018 12.594 8.409 1.00 96.75 105 THR A O 1
ATOM 817 N N . THR A 1 106 ? 1.787 12.678 6.996 1.00 92.19 106 THR A N 1
ATOM 818 C CA . THR A 1 106 ? 2.779 12.247 7.984 1.00 92.19 106 THR A CA 1
ATOM 819 C C . THR A 1 106 ? 3.025 13.343 9.013 1.00 92.19 106 THR A C 1
ATOM 821 O O . THR A 1 106 ? 3.113 14.524 8.659 1.00 92.19 106 THR A O 1
ATOM 824 N N . ASP A 1 107 ? 3.150 12.955 10.279 1.00 89.44 107 ASP A N 1
ATOM 825 C CA . ASP A 1 107 ? 3.254 13.910 11.386 1.00 89.44 107 ASP A CA 1
ATOM 826 C C . ASP A 1 107 ? 4.595 14.669 11.381 1.00 89.44 107 ASP A C 1
ATOM 828 O O . ASP A 1 107 ? 4.630 15.876 11.632 1.00 89.44 107 ASP A O 1
ATOM 832 N N . GLU A 1 108 ? 5.703 13.990 11.060 1.00 81.06 108 GLU A N 1
ATOM 833 C CA . GLU A 1 108 ? 7.047 14.586 11.106 1.00 81.06 108 GLU A CA 1
ATOM 834 C C . GLU A 1 108 ? 7.392 15.417 9.861 1.00 81.06 108 GLU A C 1
ATOM 836 O O . GLU A 1 108 ? 7.892 16.539 9.976 1.00 81.06 108 GLU A O 1
ATOM 841 N N . GLU A 1 109 ? 7.132 14.887 8.662 1.00 82.44 109 GLU A N 1
ATOM 842 C CA . GLU A 1 109 ? 7.502 15.554 7.403 1.00 82.44 109 GLU A CA 1
ATOM 843 C C . GLU A 1 109 ? 6.391 16.454 6.840 1.00 82.44 109 GLU A C 1
ATOM 845 O O . GLU A 1 109 ? 6.641 17.248 5.929 1.00 82.44 109 GLU A O 1
ATOM 850 N N . GLY A 1 110 ? 5.156 16.339 7.345 1.00 90.56 110 GLY A N 1
ATOM 851 C CA . GLY A 1 110 ? 3.993 17.035 6.788 1.00 90.56 110 GLY A CA 1
ATOM 852 C C . GLY A 1 110 ? 3.675 16.610 5.350 1.00 90.56 110 GLY A C 1
ATOM 853 O O . GLY A 1 110 ? 3.048 17.362 4.598 1.00 90.56 110 GLY A O 1
ATOM 854 N N . TYR A 1 111 ? 4.137 15.428 4.937 1.00 91.88 111 TYR A N 1
ATOM 855 C CA . TYR A 1 111 ? 3.928 14.911 3.594 1.00 91.88 111 TYR A CA 1
ATOM 856 C C . TYR A 1 111 ? 2.524 14.321 3.479 1.00 91.88 111 TYR A C 1
ATOM 858 O O . TYR A 1 111 ? 2.194 13.346 4.151 1.00 91.88 111 TYR A O 1
ATOM 866 N N . THR A 1 112 ? 1.696 14.875 2.590 1.00 96.31 112 THR A N 1
ATOM 867 C CA . THR A 1 112 ? 0.369 14.317 2.302 1.00 96.31 112 THR A CA 1
ATOM 868 C C . THR A 1 112 ? 0.438 13.292 1.172 1.00 96.31 112 THR A C 1
ATOM 870 O O . THR A 1 112 ? 0.545 13.632 -0.011 1.00 96.31 112 THR A O 1
ATOM 873 N N . ALA A 1 113 ? 0.297 12.021 1.535 1.00 96.12 113 ALA A N 1
ATOM 874 C CA . ALA A 1 113 ? 0.067 10.922 0.617 1.00 96.12 113 ALA A CA 1
ATOM 875 C C . ALA A 1 113 ? -1.417 10.869 0.228 1.00 96.12 113 ALA A C 1
ATOM 877 O O . ALA A 1 113 ? -2.286 10.624 1.065 1.00 96.12 113 ALA A O 1
ATOM 878 N N . ARG A 1 114 ? -1.721 11.045 -1.061 1.00 98.12 114 ARG A N 1
ATOM 879 C CA . ARG A 1 114 ? -3.059 10.781 -1.611 1.00 98.12 114 ARG A CA 1
ATOM 880 C C . ARG A 1 114 ? -3.171 9.330 -2.067 1.00 98.12 114 ARG A C 1
ATOM 882 O O . ARG A 1 114 ? -2.253 8.831 -2.726 1.00 98.12 114 ARG A O 1
ATOM 889 N N . GLY A 1 115 ? -4.289 8.679 -1.747 1.00 97.88 115 GLY A N 1
ATOM 890 C CA . GLY A 1 115 ? -4.549 7.309 -2.173 1.00 97.88 115 GLY A CA 1
ATOM 891 C C . GLY A 1 115 ? -4.509 7.174 -3.699 1.00 97.88 115 GLY A C 1
ATOM 892 O O . GLY A 1 115 ? -4.962 8.046 -4.444 1.00 97.88 115 GLY A O 1
ATOM 893 N N . ARG A 1 116 ? -3.880 6.098 -4.176 1.00 97.19 116 ARG A N 1
ATOM 894 C CA . ARG A 1 116 ? -3.685 5.800 -5.603 1.00 97.19 116 ARG A CA 1
ATOM 895 C C . ARG A 1 116 ? -3.429 4.306 -5.799 1.00 97.19 116 ARG A C 1
ATOM 897 O O . ARG A 1 116 ? -2.917 3.681 -4.867 1.00 97.19 116 ARG A O 1
ATOM 904 N N . PRO A 1 117 ? -3.696 3.744 -6.992 1.00 96.31 117 PRO A N 1
ATOM 905 C CA . PRO A 1 117 ? -3.371 2.350 -7.270 1.00 96.31 117 PRO A CA 1
ATOM 906 C C . PRO A 1 117 ? -1.890 2.042 -7.004 1.00 96.31 117 PRO A C 1
ATOM 908 O O . PRO A 1 117 ? -1.006 2.831 -7.360 1.00 96.31 117 PRO A O 1
ATOM 911 N N . VAL A 1 118 ? -1.612 0.893 -6.388 1.00 94.88 118 VAL A N 1
ATOM 912 C CA . VAL A 1 118 ? -0.252 0.400 -6.147 1.00 94.88 118 VAL A CA 1
ATOM 913 C C . VAL A 1 118 ? 0.233 -0.299 -7.412 1.00 94.88 118 VAL A C 1
ATOM 915 O O . VAL A 1 118 ? -0.200 -1.398 -7.746 1.00 94.88 118 VAL A O 1
ATOM 918 N N . LEU A 1 119 ? 1.131 0.371 -8.133 1.00 92.62 119 LEU A N 1
ATOM 919 C CA . LEU A 1 119 ? 1.676 -0.091 -9.406 1.00 92.62 119 LEU A CA 1
ATOM 920 C C . LEU A 1 119 ? 3.191 -0.250 -9.325 1.00 92.62 119 LEU A C 1
ATOM 922 O O . LEU A 1 119 ? 3.900 0.676 -8.925 1.00 92.62 119 LEU A O 1
ATOM 926 N N . TYR A 1 120 ? 3.684 -1.393 -9.795 1.00 91.00 120 TYR A N 1
ATOM 927 C CA . TYR A 1 120 ? 5.102 -1.592 -10.068 1.00 91.00 120 TYR A CA 1
ATOM 928 C C . TYR A 1 120 ? 5.436 -1.078 -11.465 1.00 91.00 120 TYR A C 1
ATOM 930 O O . TYR A 1 120 ? 4.754 -1.396 -12.438 1.00 91.00 120 TYR A O 1
ATOM 938 N N . ASN A 1 121 ? 6.505 -0.291 -11.557 1.00 90.81 121 ASN A N 1
ATOM 939 C CA . ASN A 1 121 ? 7.018 0.236 -12.814 1.00 90.81 121 ASN A CA 1
ATOM 940 C C . ASN A 1 121 ? 8.468 -0.212 -12.987 1.00 90.81 121 ASN A C 1
ATOM 942 O O . ASN A 1 121 ? 9.246 -0.182 -12.035 1.00 90.81 121 ASN A O 1
ATOM 946 N N . ALA A 1 122 ? 8.836 -0.584 -14.209 1.00 91.06 122 ALA A N 1
ATOM 947 C CA . ALA A 1 122 ? 10.207 -0.896 -14.585 1.00 91.06 122 ALA A CA 1
ATOM 948 C C . ALA A 1 122 ? 10.624 0.028 -15.732 1.00 91.06 122 ALA A C 1
ATOM 950 O O . ALA A 1 122 ? 9.872 0.210 -16.688 1.00 91.06 122 ALA A O 1
ATOM 951 N N . THR A 1 123 ? 11.813 0.623 -15.634 1.00 90.81 123 THR A N 1
ATOM 952 C CA . THR A 1 123 ? 12.345 1.532 -16.654 1.00 90.81 123 THR A CA 1
ATOM 953 C C . THR A 1 123 ? 13.854 1.375 -16.798 1.00 90.81 123 THR A C 1
ATOM 955 O O . THR A 1 123 ? 14.535 0.944 -15.866 1.00 90.81 123 THR A O 1
ATOM 958 N N . VAL A 1 124 ? 14.378 1.742 -17.966 1.00 91.31 124 VAL A N 1
ATOM 959 C CA . VAL A 1 124 ? 15.816 1.910 -18.191 1.00 91.31 124 VAL A CA 1
ATOM 960 C C . VAL A 1 124 ? 16.135 3.385 -18.022 1.00 91.31 124 VAL A C 1
ATOM 962 O O . VAL A 1 124 ? 15.557 4.227 -18.700 1.00 91.31 124 VAL A O 1
ATOM 965 N N . ILE A 1 125 ? 17.035 3.703 -17.094 1.00 91.44 125 ILE A N 1
ATOM 966 C CA . ILE A 1 125 ? 17.449 5.088 -16.860 1.00 91.44 125 ILE A CA 1
ATOM 967 C C . ILE A 1 125 ? 18.318 5.598 -18.018 1.00 91.44 125 ILE A C 1
ATOM 969 O O . ILE A 1 125 ? 19.145 4.854 -18.542 1.00 91.44 125 ILE A O 1
ATOM 973 N N . ASP A 1 126 ? 18.204 6.885 -18.351 1.00 88.12 126 ASP A N 1
ATOM 974 C CA . ASP A 1 126 ? 18.906 7.498 -19.496 1.00 88.12 126 ASP A CA 1
ATOM 975 C C . ASP A 1 126 ? 20.434 7.338 -19.450 1.00 88.12 126 ASP A C 1
ATOM 977 O O . ASP A 1 126 ? 21.101 7.272 -20.478 1.00 88.12 126 ASP A O 1
ATOM 981 N N . ARG A 1 127 ? 20.998 7.267 -18.239 1.00 92.88 127 ARG A N 1
ATOM 982 C CA . ARG A 1 127 ? 22.440 7.147 -17.975 1.00 92.88 127 ARG A CA 1
ATOM 983 C C . ARG A 1 127 ? 22.905 5.712 -17.708 1.00 92.88 127 ARG A C 1
ATOM 985 O O . ARG A 1 127 ? 23.907 5.525 -17.026 1.00 92.88 127 ARG A O 1
ATOM 992 N N . ALA A 1 128 ? 22.141 4.706 -18.132 1.00 93.06 128 ALA A N 1
ATOM 993 C CA . ALA A 1 128 ? 22.514 3.312 -17.926 1.00 93.06 128 ALA A CA 1
ATOM 994 C C . ALA A 1 128 ? 23.816 2.980 -18.674 1.00 93.06 128 ALA A C 1
ATOM 996 O O . ALA A 1 128 ? 23.945 3.295 -19.853 1.00 93.06 128 ALA A O 1
ATOM 997 N N . ASP A 1 129 ? 24.746 2.284 -18.014 1.00 95.75 129 ASP A N 1
ATOM 998 C CA . ASP A 1 129 ? 26.017 1.862 -18.629 1.00 95.75 129 ASP A CA 1
ATOM 999 C C . ASP A 1 129 ? 25.820 0.802 -19.731 1.00 95.75 129 ASP A C 1
ATOM 1001 O O . ASP A 1 129 ? 26.668 0.625 -20.604 1.00 95.75 129 ASP A O 1
ATOM 1005 N N . ALA A 1 130 ? 24.692 0.085 -19.688 1.00 94.94 130 ALA A N 1
ATOM 1006 C CA . ALA A 1 130 ? 24.304 -0.938 -20.657 1.00 94.94 130 ALA A CA 1
ATOM 1007 C C . ALA A 1 130 ? 22.788 -0.869 -20.948 1.00 94.94 130 ALA A C 1
ATOM 1009 O O . ALA A 1 130 ? 22.030 -1.744 -20.504 1.00 94.94 130 ALA A O 1
ATOM 1010 N N . PRO A 1 131 ? 22.309 0.162 -21.669 1.00 91.88 131 PRO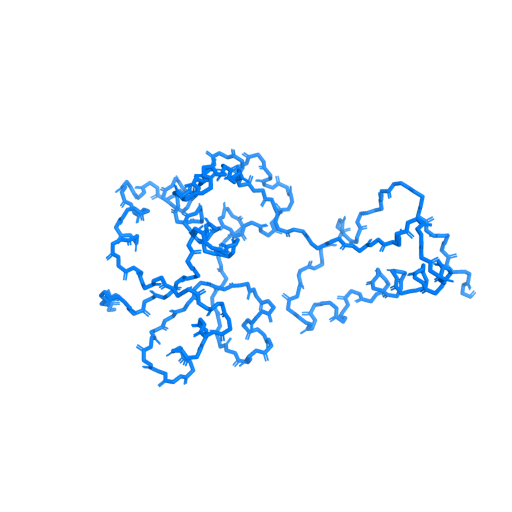 A N 1
ATOM 1011 C CA . PRO A 1 131 ? 20.879 0.392 -21.875 1.00 91.88 131 PRO A CA 1
ATOM 1012 C C . PRO A 1 131 ? 20.206 -0.762 -22.629 1.00 91.88 131 PRO A C 1
ATOM 1014 O O . PRO A 1 131 ? 19.082 -1.141 -22.315 1.00 91.88 131 PRO A O 1
ATOM 1017 N N . GLU A 1 132 ? 20.907 -1.420 -23.552 1.00 91.00 132 GLU A N 1
ATOM 1018 C CA . GLU A 1 132 ? 20.413 -2.588 -24.282 1.00 91.00 132 GLU A CA 1
ATOM 1019 C C . GLU A 1 132 ? 20.168 -3.782 -23.354 1.00 91.00 132 GLU A C 1
ATOM 1021 O O . GLU A 1 132 ? 19.225 -4.545 -23.567 1.00 91.00 132 GLU A O 1
ATOM 1026 N N . ALA A 1 133 ? 21.003 -3.964 -22.325 1.00 93.50 133 ALA A N 1
ATOM 1027 C CA . ALA A 1 133 ? 20.790 -4.998 -21.317 1.00 93.50 133 ALA A CA 1
ATOM 1028 C C . ALA A 1 133 ? 19.581 -4.666 -20.435 1.00 93.50 133 ALA A C 1
ATOM 1030 O O . ALA A 1 133 ? 18.744 -5.540 -20.208 1.00 93.50 133 ALA A O 1
ATOM 1031 N N . GLY A 1 134 ? 19.442 -3.401 -20.027 1.00 93.00 134 GLY A N 1
ATOM 10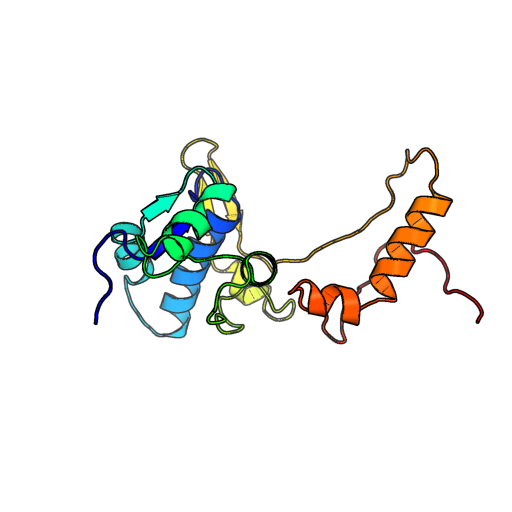32 C CA . GLY A 1 134 ? 18.255 -2.912 -19.325 1.00 93.00 134 GLY A CA 1
ATOM 1033 C C . GLY A 1 134 ? 16.976 -3.145 -20.132 1.00 93.00 134 GLY A C 1
ATOM 1034 O O . GLY A 1 134 ? 16.003 -3.682 -19.608 1.00 93.00 134 GLY A O 1
ATOM 1035 N N . HIS A 1 135 ? 16.992 -2.843 -21.433 1.00 90.81 135 HIS A N 1
ATOM 1036 C CA . HIS A 1 135 ? 15.845 -3.062 -22.313 1.00 90.81 135 HIS A CA 1
ATOM 1037 C C . HIS A 1 135 ? 15.482 -4.546 -22.424 1.00 90.81 135 HIS A C 1
ATOM 1039 O O . HIS A 1 135 ? 14.299 -4.882 -22.448 1.00 90.81 135 HIS A O 1
ATOM 1045 N N . ARG A 1 136 ? 16.475 -5.448 -22.458 1.00 92.19 136 ARG A N 1
ATOM 1046 C CA . ARG A 1 136 ? 16.217 -6.897 -22.416 1.00 92.19 136 ARG A CA 1
ATOM 1047 C C . ARG A 1 136 ? 15.577 -7.324 -21.098 1.00 92.19 136 ARG A C 1
ATOM 1049 O O . ARG A 1 136 ? 14.661 -8.135 -21.138 1.00 92.19 136 ARG A O 1
ATOM 1056 N N . LEU A 1 137 ? 16.019 -6.777 -19.965 1.00 92.75 137 LEU A N 1
ATOM 1057 C CA . LEU A 1 137 ? 15.438 -7.082 -18.656 1.00 92.75 137 LEU A CA 1
ATOM 1058 C C . LEU A 1 137 ? 13.991 -6.588 -18.544 1.00 92.75 137 LEU A C 1
ATOM 1060 O O . LEU A 1 137 ? 13.113 -7.365 -18.186 1.00 92.75 137 LEU A O 1
ATOM 1064 N N . VAL A 1 138 ? 13.726 -5.325 -18.891 1.00 91.19 138 VAL A N 1
ATOM 1065 C CA . VAL A 1 138 ? 12.365 -4.761 -18.868 1.00 91.19 138 VAL A CA 1
ATOM 1066 C C . VAL A 1 138 ? 11.434 -5.572 -19.769 1.00 91.19 138 VAL A C 1
ATOM 1068 O O . VAL A 1 138 ? 10.316 -5.891 -19.370 1.00 91.19 138 VAL A O 1
ATOM 1071 N N . ARG A 1 139 ? 11.913 -5.974 -20.953 1.00 87.38 139 ARG A N 1
ATOM 1072 C CA . ARG A 1 139 ? 11.149 -6.841 -21.852 1.00 87.38 139 ARG A CA 1
ATOM 1073 C C . ARG A 1 139 ? 10.897 -8.223 -21.248 1.00 87.38 139 ARG A C 1
ATOM 1075 O O . ARG A 1 139 ? 9.771 -8.692 -21.288 1.00 87.38 139 ARG A O 1
ATOM 1082 N N . PHE A 1 140 ? 11.910 -8.849 -20.652 1.00 92.06 140 PHE A N 1
ATOM 1083 C CA . PHE A 1 140 ? 11.752 -10.139 -19.981 1.00 92.06 140 PHE A CA 1
ATOM 1084 C C . PHE A 1 140 ? 10.672 -10.091 -18.892 1.00 92.06 140 PHE A C 1
ATOM 1086 O O . PHE A 1 140 ? 9.838 -10.989 -18.839 1.00 92.06 140 PHE A O 1
ATOM 1093 N N . LEU A 1 141 ? 10.646 -9.036 -18.069 1.00 91.06 141 LEU A N 1
ATOM 1094 C CA . LEU A 1 141 ? 9.604 -8.849 -17.054 1.00 91.06 141 LEU A CA 1
ATOM 1095 C C . LEU A 1 141 ? 8.213 -8.695 -17.688 1.00 91.06 141 LEU A C 1
ATOM 1097 O O . LEU A 1 141 ? 7.262 -9.315 -17.220 1.00 91.06 141 LEU A O 1
ATOM 1101 N N . ALA A 1 142 ? 8.101 -7.909 -18.763 1.00 88.00 142 ALA A N 1
ATOM 1102 C CA . ALA A 1 142 ? 6.846 -7.706 -19.488 1.00 88.00 142 ALA A CA 1
ATOM 1103 C C . ALA A 1 142 ? 6.309 -8.997 -20.137 1.00 88.00 142 ALA A C 1
ATOM 1105 O O . ALA A 1 142 ? 5.102 -9.228 -20.134 1.00 88.00 142 ALA A O 1
ATOM 1106 N N . ASP A 1 143 ? 7.206 -9.845 -20.646 1.00 89.50 143 ASP A N 1
ATOM 1107 C CA . ASP A 1 143 ? 6.877 -11.102 -21.326 1.00 89.50 143 ASP A CA 1
ATOM 1108 C C . ASP A 1 143 ? 6.697 -12.291 -20.361 1.00 89.50 143 ASP A C 1
ATOM 1110 O O . ASP A 1 143 ? 6.303 -13.375 -20.795 1.00 89.50 143 ASP A O 1
ATOM 1114 N N . SER A 1 144 ? 6.963 -12.109 -19.060 1.00 91.31 144 SER A N 1
ATOM 1115 C CA . SER A 1 144 ? 6.924 -13.173 -18.040 1.00 91.31 144 SER A CA 1
ATOM 1116 C C . SER A 1 144 ? 5.823 -12.950 -16.991 1.00 91.31 144 SER A C 1
ATOM 1118 O O . SER A 1 144 ? 6.118 -12.863 -15.796 1.00 91.31 144 SER A O 1
ATOM 1120 N N . PRO A 1 145 ? 4.537 -12.870 -17.383 1.00 91.12 145 PRO A N 1
ATOM 1121 C CA . PRO A 1 145 ? 3.458 -12.563 -16.448 1.00 91.12 145 PRO A CA 1
ATOM 1122 C C . PRO A 1 145 ? 3.263 -13.655 -15.388 1.00 91.12 145 PRO A C 1
ATOM 1124 O O . PRO A 1 145 ? 2.882 -13.340 -14.266 1.00 91.12 145 PRO A O 1
ATOM 1127 N N . ASP A 1 146 ? 3.551 -14.919 -15.709 1.00 93.56 146 ASP A N 1
ATOM 1128 C CA . ASP A 1 146 ? 3.434 -16.027 -14.753 1.00 93.56 146 ASP A CA 1
ATOM 1129 C C . ASP A 1 146 ? 4.486 -15.928 -13.646 1.00 93.56 146 ASP A C 1
ATOM 1131 O O . ASP A 1 146 ? 4.140 -16.043 -12.477 1.00 93.56 146 ASP A O 1
ATOM 1135 N N . LEU A 1 147 ? 5.726 -15.560 -13.987 1.00 93.19 147 LEU A N 1
ATOM 1136 C CA . LEU A 1 147 ? 6.783 -15.312 -13.001 1.00 93.19 147 LEU A CA 1
ATOM 1137 C C . LEU A 1 147 ? 6.385 -14.212 -12.007 1.00 93.19 147 LEU A C 1
ATOM 1139 O O . LEU A 1 147 ? 6.635 -14.331 -10.811 1.00 93.19 147 LEU A O 1
ATOM 1143 N N . LEU A 1 148 ? 5.742 -13.144 -12.488 1.00 93.25 148 LEU A N 1
ATOM 1144 C CA . LEU A 1 148 ? 5.259 -12.067 -11.621 1.00 93.25 148 LEU A CA 1
ATOM 1145 C C . LEU A 1 148 ? 4.101 -12.535 -10.727 1.00 93.25 148 LEU A C 1
ATOM 1147 O O . LEU A 1 148 ? 4.047 -12.168 -9.553 1.00 93.25 148 LEU A O 1
ATOM 1151 N N . ARG A 1 149 ? 3.187 -13.357 -11.258 1.00 93.25 149 ARG A N 1
ATOM 1152 C CA . ARG A 1 149 ? 2.073 -13.928 -10.484 1.00 93.25 149 ARG A CA 1
ATOM 1153 C C . ARG A 1 149 ? 2.553 -14.882 -9.399 1.00 93.25 149 ARG A C 1
ATOM 1155 O O . ARG A 1 149 ? 2.034 -14.814 -8.285 1.00 93.25 149 ARG A O 1
ATOM 1162 N N . ASP A 1 150 ? 3.542 -15.713 -9.708 1.00 93.62 150 ASP A N 1
ATOM 1163 C CA . ASP A 1 150 ? 4.164 -16.637 -8.757 1.00 93.62 150 ASP A CA 1
ATOM 1164 C C . ASP A 1 150 ? 4.861 -15.873 -7.622 1.00 93.62 150 ASP A C 1
ATOM 1166 O O . ASP A 1 150 ? 4.790 -16.287 -6.470 1.00 93.62 150 ASP A O 1
ATOM 1170 N N . ALA A 1 151 ? 5.423 -14.695 -7.914 1.00 93.25 151 ALA A N 1
ATOM 1171 C CA . ALA A 1 151 ? 5.960 -13.767 -6.915 1.00 93.25 151 ALA A CA 1
ATOM 1172 C C . ALA A 1 151 ? 4.877 -12.977 -6.139 1.00 93.25 151 ALA A C 1
ATOM 1174 O O . ALA A 1 151 ? 5.183 -12.021 -5.428 1.00 93.25 151 ALA A O 1
ATOM 1175 N N . GLY A 1 152 ? 3.594 -13.318 -6.295 1.00 92.81 152 GLY A N 1
ATOM 1176 C CA . GLY A 1 152 ? 2.482 -12.686 -5.582 1.00 92.81 152 GLY A CA 1
ATOM 1177 C C . GLY A 1 152 ? 2.030 -11.334 -6.141 1.00 92.81 152 GLY A C 1
ATOM 1178 O O . GLY A 1 152 ? 1.206 -10.666 -5.510 1.00 92.81 152 GLY A O 1
ATOM 1179 N N . LEU A 1 153 ? 2.513 -10.929 -7.320 1.00 92.38 153 LEU A N 1
ATOM 1180 C CA . LEU A 1 153 ? 2.076 -9.707 -7.997 1.00 92.38 153 LEU A CA 1
ATOM 1181 C C . LEU A 1 153 ? 0.830 -9.958 -8.856 1.00 92.38 153 LEU A C 1
ATOM 1183 O O . LEU A 1 153 ? 0.611 -11.039 -9.404 1.00 92.38 153 LEU A O 1
ATOM 1187 N N . THR A 1 154 ? -0.002 -8.931 -9.013 1.00 88.62 154 THR A N 1
ATOM 1188 C CA . THR A 1 154 ? -1.171 -8.995 -9.898 1.00 88.62 154 THR A CA 1
ATOM 1189 C C . THR A 1 154 ? -0.801 -8.492 -11.290 1.00 88.62 154 THR A C 1
ATOM 1191 O O . THR A 1 154 ? -0.377 -7.351 -11.450 1.00 88.62 154 THR A O 1
ATOM 1194 N N . VAL A 1 155 ? -1.022 -9.327 -12.310 1.00 86.25 155 VAL A N 1
ATOM 1195 C CA . VAL A 1 155 ? -0.888 -8.950 -13.726 1.00 86.25 155 VAL A CA 1
ATOM 1196 C C . VAL A 1 155 ? -2.246 -9.096 -14.404 1.00 86.25 155 VAL A C 1
ATOM 1198 O O . VAL A 1 155 ? -2.680 -10.217 -14.696 1.00 86.25 155 VAL A O 1
ATOM 1201 N N . SER A 1 156 ? -2.929 -7.966 -14.605 1.00 78.12 156 SER A N 1
ATOM 1202 C CA . SER A 1 156 ? -4.204 -7.890 -15.327 1.00 78.12 156 SER A CA 1
ATOM 1203 C C . SER A 1 156 ? -3.985 -7.868 -16.842 1.00 78.12 156 SER A C 1
ATOM 1205 O O . SER A 1 156 ? -2.881 -7.618 -17.313 1.00 78.12 156 SER A O 1
ATOM 1207 N N . ASN A 1 157 ? -5.052 -8.074 -17.620 1.00 73.88 157 ASN A N 1
ATOM 1208 C CA . ASN A 1 157 ? -4.998 -7.987 -19.088 1.00 73.88 157 ASN A CA 1
ATOM 1209 C C . ASN A 1 157 ? -4.642 -6.582 -19.602 1.00 73.88 157 ASN A C 1
ATOM 1211 O O . ASN A 1 157 ? -4.309 -6.417 -20.771 1.00 73.88 157 ASN A O 1
ATOM 1215 N N . GLU A 1 158 ? -4.745 -5.568 -18.745 1.00 73.25 158 GLU A N 1
ATOM 1216 C CA . GLU A 1 158 ? -4.399 -4.187 -19.073 1.00 73.25 158 GLU A CA 1
ATOM 1217 C C . GLU A 1 158 ? -2.933 -3.858 -18.775 1.00 73.25 158 GLU A C 1
ATOM 1219 O O . GLU A 1 158 ? -2.509 -2.734 -19.038 1.00 73.25 158 GLU A O 1
ATOM 1224 N N . LEU A 1 159 ? -2.178 -4.797 -18.194 1.00 77.38 159 LEU A N 1
ATOM 1225 C CA . LEU A 1 159 ? -0.780 -4.647 -17.811 1.00 77.38 159 LEU A CA 1
ATOM 1226 C C . LEU A 1 159 ? 0.100 -5.679 -18.542 1.00 77.38 159 LEU A C 1
ATOM 1228 O O . LEU A 1 159 ? -0.337 -6.806 -18.771 1.00 77.38 159 LEU A O 1
ATOM 1232 N N . PRO A 1 160 ? 1.359 -5.328 -18.863 1.00 78.62 160 PRO A N 1
ATOM 1233 C CA . PRO A 1 160 ? 2.001 -4.033 -18.620 1.00 78.62 160 PRO A CA 1
ATOM 1234 C C . PRO A 1 160 ? 1.522 -2.936 -19.589 1.00 78.62 160 PRO A C 1
ATOM 1236 O O . PRO A 1 160 ? 1.291 -3.183 -20.771 1.00 78.62 160 PRO A O 1
ATOM 1239 N N . ARG A 1 161 ? 1.414 -1.692 -19.097 1.00 79.62 161 ARG A N 1
ATOM 1240 C CA . ARG A 1 161 ? 1.168 -0.508 -19.939 1.00 79.62 161 ARG A CA 1
ATOM 1241 C C . ARG A 1 161 ? 2.496 0.127 -20.320 1.00 79.62 161 ARG A C 1
ATOM 1243 O O . ARG A 1 161 ? 3.293 0.483 -19.458 1.00 79.62 161 ARG A O 1
ATOM 1250 N N . ALA A 1 162 ? 2.709 0.293 -21.616 1.00 77.56 162 ALA A N 1
ATOM 1251 C CA . ALA A 1 162 ? 3.877 0.970 -22.151 1.00 77.56 162 ALA A CA 1
ATOM 1252 C C . ALA A 1 162 ? 3.692 2.498 -22.080 1.00 77.56 162 ALA A C 1
ATOM 1254 O O . ALA A 1 162 ? 2.627 3.012 -22.421 1.00 77.56 162 ALA A O 1
ATOM 1255 N N . ASN A 1 163 ? 4.728 3.232 -21.672 1.00 74.75 163 ASN A N 1
ATOM 1256 C CA . ASN A 1 163 ? 4.753 4.694 -21.717 1.00 74.75 163 ASN A CA 1
ATOM 1257 C C . ASN A 1 163 ? 6.125 5.173 -22.216 1.00 74.75 163 ASN A C 1
ATOM 1259 O O . ASN A 1 163 ? 7.151 4.663 -21.772 1.00 74.75 163 ASN A O 1
ATOM 1263 N N . GLY A 1 164 ? 6.139 6.139 -23.139 1.00 73.44 164 GLY A N 1
ATOM 1264 C CA . GLY A 1 164 ? 7.370 6.705 -23.696 1.00 73.44 164 GLY A CA 1
ATOM 1265 C C . GLY A 1 164 ? 8.062 5.811 -24.734 1.00 73.44 164 GLY A C 1
ATOM 1266 O O . GLY A 1 164 ? 7.411 5.121 -25.519 1.00 73.44 164 GLY A O 1
ATOM 1267 N N . SER A 1 165 ? 9.396 5.864 -24.761 1.00 70.25 165 SER A N 1
ATOM 1268 C CA . SER A 1 165 ? 10.247 5.114 -25.695 1.00 70.25 165 SER A CA 1
ATOM 1269 C C . SER A 1 165 ? 10.415 3.665 -25.240 1.00 70.25 165 SER A C 1
ATOM 1271 O O . SER A 1 165 ? 11.325 3.335 -24.484 1.00 70.25 165 SER A O 1
ATOM 1273 N N . VAL A 1 166 ? 9.516 2.794 -25.690 1.00 69.19 166 VAL A N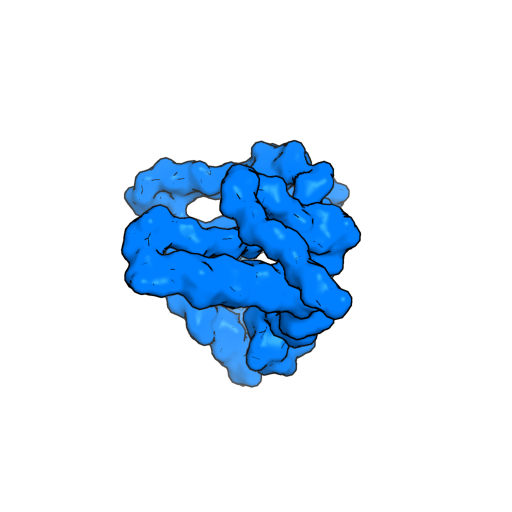 1
ATOM 1274 C CA . VAL A 1 166 ? 9.479 1.382 -25.285 1.00 69.19 166 VAL A CA 1
ATOM 1275 C C . VAL A 1 166 ? 10.327 0.538 -26.251 1.00 69.19 166 VAL A C 1
ATOM 1277 O O . VAL A 1 166 ? 10.285 0.782 -27.461 1.00 69.19 166 VAL A O 1
ATOM 1280 N N . PRO A 1 167 ? 11.088 -0.468 -25.774 1.00 64.81 167 PRO A N 1
ATOM 1281 C CA . PRO A 1 167 ? 11.864 -1.344 -26.649 1.00 64.81 167 PRO A CA 1
ATOM 1282 C C . PRO A 1 167 ? 10.973 -2.086 -27.664 1.00 64.81 167 PRO A C 1
ATOM 1284 O O . PRO A 1 167 ? 9.898 -2.551 -27.286 1.00 64.81 167 PRO A O 1
ATOM 1287 N N . PRO A 1 168 ? 11.411 -2.281 -28.925 1.00 61.16 168 PRO A N 1
ATOM 1288 C CA . PRO A 1 168 ? 10.609 -2.972 -29.942 1.00 61.16 168 PRO A CA 1
ATOM 1289 C C . PRO A 1 168 ? 10.324 -4.439 -29.557 1.00 61.16 168 PRO A C 1
ATOM 1291 O O . PRO A 1 168 ? 11.090 -5.013 -28.779 1.00 61.16 168 PRO A O 1
ATOM 1294 N N . PRO A 1 169 ? 9.258 -5.078 -30.071 1.00 55.78 169 PRO A N 1
ATOM 1295 C CA . PRO A 1 169 ? 9.002 -6.502 -29.834 1.00 55.78 169 PRO A CA 1
ATOM 1296 C C . PRO A 1 169 ? 10.097 -7.394 -30.450 1.00 55.78 169 PRO A C 1
ATOM 1298 O O . PRO A 1 169 ? 10.791 -6.982 -31.378 1.00 55.78 169 PRO A O 1
ATOM 1301 N N . VAL A 1 170 ? 10.275 -8.611 -29.921 1.00 52.31 170 VAL A N 1
ATOM 1302 C CA . VAL A 1 170 ? 11.214 -9.602 -30.483 1.00 52.31 170 VAL A CA 1
ATOM 1303 C C . VAL A 1 170 ? 10.533 -10.319 -31.647 1.00 52.31 170 VAL A C 1
ATOM 1305 O O . VAL A 1 170 ? 9.442 -10.862 -31.477 1.00 52.31 170 VAL A O 1
ATOM 1308 N N . GLU A 1 171 ? 11.174 -10.346 -32.815 1.00 47.84 171 GLU A N 1
ATOM 1309 C CA . GLU A 1 171 ? 10.811 -11.298 -33.868 1.00 47.84 171 GLU A CA 1
ATOM 1310 C C . GLU A 1 171 ? 11.142 -12.712 -33.367 1.00 47.84 171 GLU A C 1
ATOM 1312 O O . GLU A 1 171 ? 12.296 -12.999 -33.043 1.00 47.84 171 GLU A O 1
ATOM 1317 N N . ARG A 1 172 ? 10.115 -13.557 -33.222 1.00 40.75 172 ARG A N 1
ATOM 1318 C CA . ARG A 1 172 ? 10.277 -14.980 -32.895 1.00 40.75 172 ARG A CA 1
ATOM 1319 C C . ARG A 1 172 ? 10.798 -15.770 -34.085 1.00 40.75 172 ARG A C 1
ATOM 1321 O O . ARG A 1 172 ? 10.305 -15.511 -35.205 1.00 40.75 172 ARG A O 1
#

InterPro domains:
  IPR050682 Molybdate-binding protein ModA/tungstate-binding [PTHR30632] (7-171)

Foldseek 3Di:
DDDAAALEEFEALQQDPRRVLVLLLQVLVCVVPVVPCRSVVVVRRYDHHPDPVCQCVCVVVVVHVYYRDAQLVCLVVVHDDDADPPSRRLADQVCQVSQQVDWDQRPVPRDIDGGGRDDDDQDQDPPDPCSVVSLVVNVVPQVCVVVCVSSRHDDDPCPDDDDDDHDDDDDD

Radius of gyration: 18.55 Å; chains: 1; bounding box: 47×36×55 Å

pLDDT: mean 90.72, std 10.23, range [40.75, 98.56]

Sequence (172 aa):
RDADPGEIAIGDPDLDPLGYRAVQAFELAEHEHDLDGFRDAMLDRVYREPDEPQLLAGVEAGSRAAAVVYRNMAVDHDVPFRTFPAAYSFADPGLADQYATVTYTTDEEGYTARGRPVLYNATVIDRADAPEAGHRLVRFLADSPDLLRDAGLTVSNELPRANGSVPPPVER

Secondary structure (DSSP, 8-state):
-PPPTTSEEEE-TTT-HHHHHHHHHHHHHHHHHT-TTHHHHHHTTSEEES-GGGTTHHHHTTSSSEE---HHHHHHTT----PPPHHHHS--GGGHHHHTT-EEE-TTT--EEEP----------TT-SSHHHHHHHHHHHHH-HHHHHHTT----TT-SPP-SSPPPPPP-

Organism: NCBI:txid175631